Protein AF-A0A7S1ZW39-F1 (afdb_monomer)

Sequence (111 aa):
GITFIDKSLSGHCHHTDTCAEDLKVLTTENGINPDASTREEFAAAYMDDEEMADVDVVMCFHPSAMCELFLPLNKRLFVVATTRYEMGRHEEEEWKTWNQNLKRIYEGKRN

Mean predicted aligned error: 3.8 Å

Organism: Trieres chinensis (NCBI:txid1514140)

Structure (mmCIF, N/CA/C/O backbone):
data_AF-A0A7S1ZW39-F1
#
_entry.id   AF-A0A7S1ZW39-F1
#
loop_
_atom_site.group_PDB
_atom_site.id
_atom_site.type_symbol
_atom_site.label_atom_id
_atom_site.label_alt_id
_atom_site.label_comp_id
_atom_site.label_asym_id
_atom_site.label_entity_id
_atom_site.label_seq_id
_atom_site.pdbx_PDB_ins_code
_atom_site.Cartn_x
_atom_site.Cartn_y
_atom_site.Cartn_z
_atom_site.occupancy
_atom_site.B_iso_or_equiv
_atom_site.auth_seq_id
_atom_site.auth_comp_id
_atom_site.auth_asym_id
_atom_site.auth_atom_id
_atom_site.pdbx_PDB_model_num
ATOM 1 N N . GLY A 1 1 ? -13.828 -8.925 18.479 1.00 85.25 1 GLY A N 1
ATOM 2 C CA . GLY A 1 1 ? -12.609 -9.716 18.211 1.00 85.25 1 GLY A CA 1
ATOM 3 C C . GLY A 1 1 ? -11.786 -8.992 17.168 1.00 85.25 1 GLY A C 1
ATOM 4 O O . GLY A 1 1 ? -12.291 -8.022 16.622 1.00 85.25 1 GLY A O 1
ATOM 5 N N . ILE A 1 2 ? -10.549 -9.420 16.926 1.00 90.69 2 ILE A N 1
ATOM 6 C CA . ILE A 1 2 ? -9.728 -8.926 15.809 1.00 90.69 2 ILE A CA 1
ATOM 7 C C . ILE A 1 2 ? -9.776 -9.998 14.721 1.00 90.69 2 ILE A C 1
ATOM 9 O O . ILE A 1 2 ? -9.565 -11.170 15.032 1.00 90.69 2 ILE A O 1
ATOM 13 N N . THR A 1 3 ? -10.054 -9.596 13.484 1.00 94.38 3 THR A N 1
ATOM 14 C CA . THR A 1 3 ? -10.026 -10.467 12.304 1.00 94.38 3 THR A CA 1
ATOM 15 C C . THR A 1 3 ? -8.894 -10.002 11.401 1.00 94.38 3 THR A C 1
ATOM 17 O O . THR A 1 3 ? -8.729 -8.800 11.197 1.00 94.38 3 THR A O 1
ATOM 20 N N . PHE A 1 4 ? -8.109 -10.941 10.883 1.00 92.88 4 PHE A N 1
ATOM 21 C CA . PHE A 1 4 ? -7.046 -10.662 9.924 1.00 92.88 4 PHE A CA 1
ATOM 22 C C . PHE A 1 4 ? -7.479 -11.146 8.544 1.00 92.88 4 PHE A C 1
ATOM 24 O O . PHE A 1 4 ? -7.994 -12.255 8.421 1.00 92.88 4 PHE A O 1
ATOM 31 N N . ILE A 1 5 ? -7.254 -10.312 7.532 1.00 94.00 5 ILE A N 1
ATOM 32 C CA . ILE A 1 5 ? -7.371 -10.673 6.119 1.00 94.00 5 ILE A CA 1
ATOM 33 C C . ILE A 1 5 ? -5.943 -10.693 5.574 1.00 94.00 5 ILE A C 1
ATOM 35 O O . ILE A 1 5 ? -5.255 -9.674 5.617 1.00 94.00 5 ILE A O 1
ATOM 39 N N . ASP A 1 6 ? -5.489 -11.856 5.115 1.00 92.94 6 ASP A N 1
ATOM 40 C CA . ASP A 1 6 ? -4.190 -12.035 4.465 1.00 92.94 6 ASP A CA 1
ATOM 41 C C . ASP A 1 6 ? -4.400 -12.790 3.149 1.00 92.94 6 ASP A C 1
ATOM 43 O O . ASP A 1 6 ? -4.872 -13.926 3.147 1.00 92.94 6 ASP A O 1
ATOM 47 N N . LYS A 1 7 ? -4.075 -12.116 2.042 1.00 93.88 7 LYS A N 1
ATOM 48 C CA . LYS A 1 7 ? -4.135 -12.630 0.669 1.00 93.88 7 LYS A CA 1
ATOM 49 C C . LYS A 1 7 ? -2.725 -12.600 0.085 1.00 93.88 7 LYS A C 1
ATOM 51 O O . LYS A 1 7 ? -2.331 -11.683 -0.635 1.00 93.88 7 LYS A O 1
ATOM 56 N N . SER A 1 8 ? -1.937 -13.595 0.464 1.00 92.44 8 SER A N 1
ATOM 57 C CA . SER A 1 8 ? -0.513 -13.709 0.197 1.00 92.44 8 SER A CA 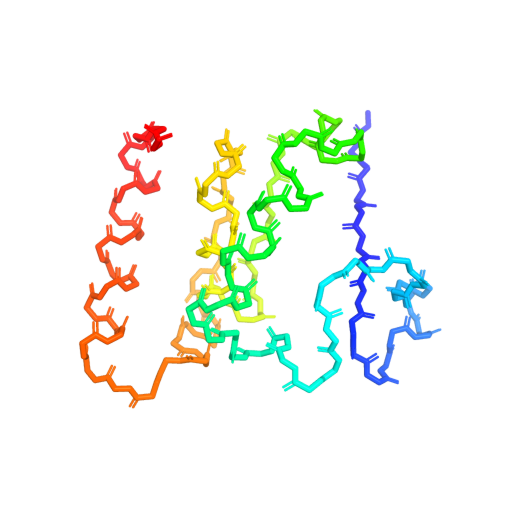1
ATOM 58 C C . SER A 1 8 ? -0.217 -14.222 -1.211 1.00 92.44 8 SER A C 1
ATOM 60 O O . SER A 1 8 ? -0.738 -15.246 -1.651 1.00 92.44 8 SER A O 1
ATOM 62 N N . LEU A 1 9 ? 0.719 -13.545 -1.878 1.00 92.31 9 LEU A N 1
ATOM 63 C CA . LEU A 1 9 ? 1.344 -13.968 -3.136 1.00 92.31 9 LEU A CA 1
ATOM 64 C C . LEU A 1 9 ? 2.642 -14.774 -2.906 1.00 92.31 9 LEU A C 1
ATOM 66 O O . LEU A 1 9 ? 3.390 -15.054 -3.839 1.00 92.31 9 LEU A O 1
ATOM 70 N N . SER A 1 10 ? 2.964 -15.122 -1.656 1.00 89.50 10 SER A N 1
ATOM 71 C CA . SER A 1 10 ? 4.148 -15.924 -1.332 1.00 89.50 10 SER A CA 1
ATOM 72 C C . SER A 1 10 ? 3.980 -17.370 -1.795 1.00 89.50 10 SER A C 1
ATOM 74 O O . SER A 1 10 ? 2.953 -17.985 -1.531 1.00 89.50 10 SER A O 1
ATOM 76 N N . GLY A 1 11 ? 5.038 -17.988 -2.331 1.00 89.50 11 GLY A N 1
ATOM 77 C CA . GLY A 1 11 ? 5.043 -19.430 -2.629 1.00 89.50 11 GLY A CA 1
ATOM 78 C C . GLY A 1 11 ? 4.815 -20.342 -1.408 1.00 89.50 11 GLY A C 1
ATOM 79 O O . GLY A 1 11 ? 4.559 -21.533 -1.563 1.00 89.50 11 GLY A O 1
ATOM 80 N N . HIS A 1 12 ? 4.876 -19.793 -0.190 1.00 92.19 12 HIS A N 1
ATOM 81 C CA . HIS A 1 12 ? 4.658 -20.509 1.072 1.00 92.19 12 HIS A CA 1
ATOM 82 C C . HIS A 1 12 ? 3.286 -20.237 1.715 1.00 92.19 12 HIS A C 1
ATOM 84 O O . HIS A 1 12 ? 3.049 -20.687 2.834 1.00 92.19 12 HIS A O 1
ATOM 90 N N . CYS A 1 13 ? 2.383 -19.518 1.042 1.00 91.94 13 CYS A N 1
ATOM 91 C CA . CYS A 1 13 ? 1.073 -19.130 1.587 1.00 91.94 13 CYS A CA 1
ATOM 92 C C . CYS A 1 13 ? 0.197 -20.320 2.035 1.00 91.94 13 CYS A C 1
ATOM 94 O O . CYS A 1 13 ? -0.638 -20.184 2.926 1.00 91.94 13 CYS A O 1
ATOM 96 N N . HIS A 1 14 ? 0.425 -21.507 1.465 1.00 93.62 14 HIS A N 1
ATOM 97 C CA . HIS A 1 14 ? -0.308 -22.738 1.769 1.00 93.62 14 HIS A CA 1
ATOM 98 C C . HIS A 1 14 ? -0.010 -23.303 3.167 1.00 93.62 14 HIS A C 1
ATOM 100 O O . HIS A 1 14 ? -0.725 -24.175 3.641 1.00 93.62 14 HIS A O 1
ATOM 106 N N .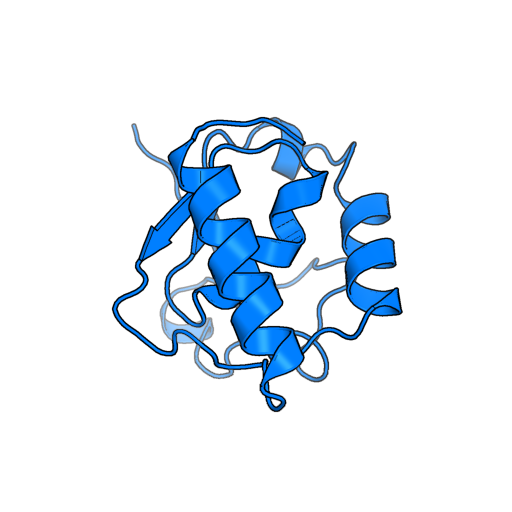 HIS A 1 15 ? 1.051 -22.844 3.837 1.00 94.06 15 HIS A N 1
ATOM 107 C CA . HIS A 1 15 ? 1.327 -23.238 5.222 1.00 94.06 15 HIS A CA 1
ATOM 108 C C . HIS A 1 15 ? 0.463 -22.489 6.240 1.00 94.06 15 HIS A C 1
ATOM 110 O O . HIS A 1 15 ? 0.363 -22.923 7.386 1.00 94.06 15 HIS A O 1
ATOM 116 N N . THR A 1 16 ? -0.114 -21.358 5.838 1.00 92.94 16 THR A N 1
ATOM 117 C CA . THR A 1 16 ? -0.927 -20.484 6.690 1.00 92.94 16 THR A CA 1
ATOM 118 C C . THR A 1 16 ? -2.366 -20.357 6.203 1.00 92.94 16 THR A C 1
ATOM 120 O O . THR A 1 16 ? -3.128 -19.630 6.826 1.00 92.94 16 THR A O 1
ATOM 123 N N . ASP A 1 17 ? -2.735 -21.055 5.123 1.00 93.81 17 ASP A N 1
ATOM 124 C CA . ASP A 1 17 ? -4.035 -20.944 4.448 1.00 93.81 17 ASP A CA 1
ATOM 125 C C . ASP A 1 17 ? -4.381 -19.497 4.049 1.00 93.81 17 ASP A C 1
ATOM 127 O O . ASP A 1 17 ? -5.527 -19.065 4.131 1.00 93.81 17 ASP A O 1
ATOM 131 N N . THR A 1 18 ? -3.371 -18.733 3.614 1.00 94.75 18 THR A N 1
ATOM 132 C CA . THR A 1 18 ? -3.523 -17.316 3.230 1.00 94.75 18 THR A CA 1
ATOM 133 C C . THR A 1 18 ? -3.231 -17.061 1.758 1.00 94.75 18 THR A C 1
ATOM 135 O O . THR A 1 18 ? -2.935 -15.936 1.374 1.00 94.75 18 THR A O 1
ATOM 138 N N . CYS A 1 19 ? -3.250 -18.087 0.904 1.00 95.06 19 CYS A N 1
ATOM 139 C CA . CYS A 1 19 ? -3.004 -17.888 -0.523 1.00 95.06 19 CYS A CA 1
ATOM 140 C C . CYS A 1 19 ? -4.059 -16.971 -1.144 1.00 95.06 19 CYS A C 1
ATOM 142 O O . CYS A 1 19 ? -5.254 -17.165 -0.951 1.00 95.06 19 CYS A O 1
ATOM 144 N N . ALA A 1 20 ? -3.604 -15.981 -1.907 1.00 95.25 20 ALA A N 1
ATOM 145 C CA . ALA A 1 20 ? -4.487 -15.156 -2.712 1.00 95.25 20 ALA A CA 1
ATOM 146 C C . ALA A 1 20 ? -5.165 -15.987 -3.815 1.00 95.25 20 ALA A C 1
ATOM 148 O O . ALA A 1 20 ? -4.479 -16.647 -4.595 1.00 95.25 20 ALA A O 1
ATOM 149 N N . GLU A 1 21 ? -6.492 -15.892 -3.922 1.00 93.56 21 GLU A N 1
ATOM 150 C CA . GLU A 1 21 ? -7.278 -16.544 -4.984 1.00 93.56 21 GLU A CA 1
ATOM 151 C C . GLU A 1 21 ? -7.988 -15.536 -5.908 1.00 93.56 21 GLU A C 1
ATOM 153 O O . GLU A 1 21 ? -8.354 -15.875 -7.031 1.00 93.56 21 GLU A O 1
ATOM 158 N N . ASP A 1 22 ? -8.164 -14.291 -5.458 1.00 94.38 22 ASP A N 1
ATOM 159 C CA . ASP A 1 22 ? -9.093 -13.315 -6.043 1.00 94.38 22 ASP A CA 1
ATOM 160 C C . ASP A 1 22 ? -8.530 -11.878 -6.104 1.00 94.38 22 ASP A C 1
ATOM 162 O O . ASP A 1 22 ? -9.278 -10.899 -6.156 1.00 94.38 22 ASP A O 1
ATOM 166 N N . LEU A 1 23 ? -7.201 -11.720 -6.105 1.00 95.44 23 LEU A N 1
ATOM 167 C CA . LEU A 1 23 ? -6.584 -10.401 -6.277 1.00 95.44 23 LEU A CA 1
ATOM 168 C C . LEU A 1 23 ? -6.874 -9.840 -7.677 1.00 95.44 23 LEU A C 1
ATOM 170 O O . LEU A 1 23 ? -6.708 -10.522 -8.685 1.00 95.44 23 LEU A O 1
ATOM 174 N N . LYS A 1 24 ? -7.281 -8.566 -7.737 1.00 96.38 24 LYS A N 1
ATOM 175 C CA . LYS A 1 24 ? -7.721 -7.914 -8.982 1.00 96.38 24 LYS A CA 1
ATOM 176 C C . LYS A 1 24 ? -6.568 -7.388 -9.840 1.00 96.38 24 LYS A C 1
ATOM 178 O O . LYS A 1 24 ? -6.700 -7.330 -11.056 1.00 96.38 24 LYS A O 1
ATOM 183 N N . VAL A 1 25 ? -5.476 -6.950 -9.204 1.00 97.00 25 VAL A N 1
ATOM 184 C CA . VAL A 1 25 ? -4.386 -6.191 -9.859 1.00 97.00 25 VAL A CA 1
ATOM 185 C C . VAL A 1 25 ? -3.005 -6.760 -9.532 1.00 97.00 25 VAL A C 1
ATOM 187 O O . VAL A 1 25 ? -2.150 -6.893 -10.410 1.00 97.00 25 VAL A O 1
ATOM 190 N N . LEU A 1 26 ? -2.764 -7.093 -8.262 1.00 95.69 26 LEU A N 1
ATOM 191 C CA . LEU A 1 26 ? -1.461 -7.590 -7.833 1.00 95.69 26 LEU A CA 1
ATOM 192 C C . LEU A 1 26 ? -1.286 -9.067 -8.187 1.00 95.69 26 LEU A C 1
ATOM 194 O O . LEU A 1 26 ? -2.174 -9.888 -7.975 1.00 95.69 26 LEU A O 1
ATOM 198 N N . THR A 1 27 ? -0.097 -9.386 -8.674 1.00 94.56 27 THR A N 1
ATOM 199 C CA . THR A 1 27 ? 0.356 -10.708 -9.105 1.00 94.56 27 T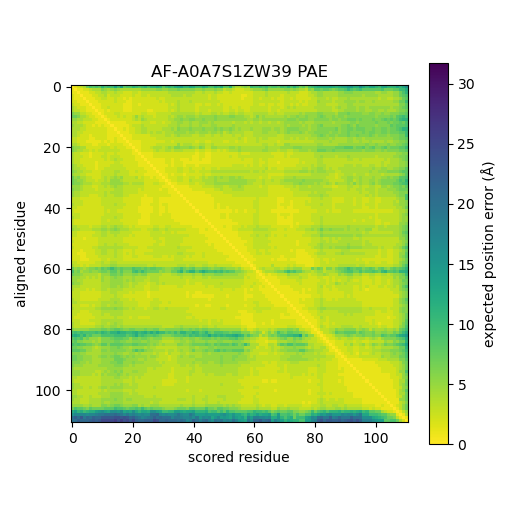HR A CA 1
ATOM 200 C C . THR A 1 27 ? 1.731 -11.000 -8.509 1.00 94.56 27 THR A C 1
ATOM 202 O O . THR A 1 27 ? 2.393 -10.113 -7.955 1.00 94.56 27 THR A O 1
ATOM 205 N N . THR A 1 28 ? 2.195 -12.243 -8.632 1.00 91.44 28 THR A N 1
ATOM 206 C CA . THR A 1 28 ? 3.537 -12.646 -8.189 1.00 91.44 28 THR A CA 1
ATOM 207 C C . THR A 1 28 ? 4.653 -11.860 -8.878 1.00 91.44 28 THR A C 1
ATOM 209 O O . THR A 1 28 ? 5.731 -11.700 -8.308 1.00 91.44 28 THR A O 1
ATOM 212 N N . GLU A 1 29 ? 4.393 -11.325 -10.070 1.00 91.25 29 GLU A N 1
ATOM 213 C CA . GLU A 1 29 ? 5.362 -10.608 -10.895 1.00 91.25 29 GLU A CA 1
ATOM 214 C C . GLU A 1 29 ? 5.459 -9.122 -10.530 1.00 91.25 29 GLU A C 1
ATOM 216 O O . GLU A 1 29 ? 6.547 -8.551 -10.592 1.00 91.25 29 GLU A O 1
ATOM 221 N N . ASN A 1 30 ? 4.345 -8.492 -10.136 1.00 92.56 30 ASN A N 1
ATOM 222 C CA . ASN A 1 30 ? 4.281 -7.043 -9.895 1.00 92.56 30 ASN A CA 1
ATOM 223 C C . ASN A 1 30 ? 4.139 -6.655 -8.408 1.00 92.56 30 ASN A C 1
ATOM 225 O O . ASN A 1 30 ? 4.317 -5.487 -8.066 1.00 92.56 30 ASN A O 1
ATOM 229 N N . GLY A 1 31 ? 3.861 -7.606 -7.508 1.00 87.94 31 GLY A N 1
ATOM 230 C CA . GLY A 1 31 ? 3.501 -7.307 -6.119 1.00 87.94 31 GLY A CA 1
ATOM 231 C C . GLY A 1 31 ? 4.619 -6.675 -5.282 1.00 87.94 31 GLY A C 1
ATOM 232 O O . GLY A 1 31 ? 4.342 -5.843 -4.424 1.00 87.94 31 GLY A O 1
ATOM 233 N N . ILE A 1 32 ? 5.886 -7.028 -5.534 1.00 87.88 32 ILE A N 1
ATOM 234 C CA . ILE A 1 32 ? 7.032 -6.514 -4.755 1.00 87.88 32 ILE A CA 1
ATOM 235 C C . ILE A 1 32 ? 7.426 -5.097 -5.184 1.00 87.88 32 ILE A C 1
ATOM 237 O O . ILE A 1 32 ? 7.828 -4.288 -4.347 1.00 87.88 32 ILE A O 1
ATOM 241 N N . ASN A 1 33 ? 7.341 -4.798 -6.480 1.00 87.38 33 ASN A N 1
ATOM 242 C CA . ASN A 1 33 ? 7.689 -3.492 -7.026 1.00 87.38 33 ASN A CA 1
ATOM 243 C C . ASN A 1 33 ? 6.650 -3.049 -8.067 1.00 87.38 33 ASN A C 1
ATOM 245 O O . ASN A 1 33 ? 6.918 -3.120 -9.268 1.00 87.38 33 ASN A O 1
ATOM 249 N N . PRO A 1 34 ? 5.462 -2.609 -7.622 1.00 90.31 34 PRO A N 1
ATOM 250 C CA . PRO A 1 34 ? 4.447 -2.118 -8.536 1.00 90.31 34 PRO A CA 1
ATOM 251 C C . PRO A 1 34 ? 4.919 -0.802 -9.163 1.00 90.31 34 PRO A C 1
ATOM 253 O O . PRO A 1 34 ? 5.305 0.147 -8.463 1.00 90.31 34 PRO A O 1
ATOM 256 N N . ASP A 1 35 ? 4.864 -0.723 -10.489 1.00 91.19 35 ASP A N 1
ATOM 257 C CA . ASP A 1 35 ? 5.112 0.516 -11.223 1.00 91.19 35 ASP A CA 1
ATOM 258 C C . ASP A 1 35 ? 3.977 1.536 -11.014 1.00 91.19 35 ASP A C 1
ATOM 260 O O . ASP A 1 35 ? 3.024 1.299 -10.267 1.00 91.19 35 ASP A O 1
ATOM 264 N N . ALA A 1 36 ? 4.106 2.722 -11.609 1.00 90.88 36 ALA A N 1
ATOM 265 C CA . ALA A 1 36 ? 3.114 3.782 -11.445 1.00 90.88 36 ALA A CA 1
ATOM 266 C C . ALA A 1 36 ? 1.720 3.357 -11.944 1.00 90.88 36 ALA A C 1
ATOM 268 O O . ALA A 1 36 ? 0.744 3.543 -11.221 1.00 90.88 36 ALA A O 1
ATOM 269 N N . SER A 1 37 ? 1.640 2.712 -13.113 1.00 95.56 37 SER A N 1
ATOM 270 C CA . SER A 1 37 ? 0.385 2.192 -13.673 1.00 95.56 37 SER A CA 1
ATOM 271 C C . SER A 1 37 ? -0.277 1.169 -12.757 1.00 95.56 37 SER A C 1
ATOM 273 O O . SER A 1 37 ? -1.459 1.289 -12.461 1.00 95.56 37 SER A O 1
ATOM 275 N N . THR A 1 38 ? 0.489 0.218 -12.221 1.00 95.94 38 THR A N 1
ATOM 276 C CA . THR A 1 38 ? -0.023 -0.816 -11.312 1.00 95.94 38 THR A CA 1
ATOM 277 C C . THR A 1 38 ? -0.586 -0.193 -10.034 1.00 95.94 38 THR A C 1
ATOM 279 O O . THR A 1 38 ? -1.610 -0.638 -9.520 1.00 95.94 38 THR A O 1
ATOM 282 N N . ARG A 1 39 ? 0.056 0.859 -9.505 1.00 94.44 39 ARG A N 1
ATOM 283 C CA . ARG A 1 39 ? -0.446 1.586 -8.324 1.00 94.44 39 ARG A CA 1
ATOM 284 C C . ARG A 1 39 ? -1.752 2.324 -8.620 1.00 94.44 39 ARG A C 1
ATOM 286 O O . ARG A 1 39 ? -2.640 2.329 -7.770 1.00 94.44 39 ARG A O 1
ATOM 293 N N . GLU A 1 40 ? -1.869 2.942 -9.793 1.00 95.81 40 GLU A N 1
ATOM 294 C CA . GLU A 1 40 ? -3.093 3.625 -10.230 1.00 95.81 40 GLU A CA 1
ATOM 295 C C . GLU A 1 40 ? -4.243 2.635 -10.449 1.00 95.81 40 GLU A C 1
ATOM 297 O O . GLU A 1 40 ? -5.342 2.850 -9.938 1.00 95.81 40 GLU A O 1
ATOM 302 N N . GLU A 1 41 ? -3.980 1.516 -11.128 1.00 97.81 41 GLU A N 1
ATOM 303 C CA . GLU A 1 41 ? -4.943 0.426 -11.318 1.00 97.81 41 GLU A CA 1
ATOM 304 C C . GLU A 1 41 ? -5.389 -0.166 -9.981 1.00 97.81 41 GLU A C 1
ATOM 306 O O . GLU A 1 41 ? -6.582 -0.383 -9.769 1.00 97.81 41 GLU A O 1
ATOM 311 N N . PHE A 1 42 ? -4.454 -0.372 -9.048 1.00 97.25 42 PHE A N 1
ATOM 312 C CA . PHE A 1 42 ? -4.769 -0.829 -7.698 1.00 97.25 42 PHE A CA 1
ATOM 313 C C . PHE A 1 42 ? -5.704 0.154 -6.992 1.00 97.25 42 PHE A C 1
ATOM 315 O O . PHE A 1 42 ? -6.751 -0.245 -6.489 1.00 97.25 42 PHE A O 1
ATOM 322 N N . ALA A 1 43 ? -5.365 1.445 -6.985 1.00 96.44 43 ALA A N 1
ATOM 323 C CA . ALA A 1 43 ? -6.211 2.455 -6.365 1.00 96.44 43 ALA A CA 1
ATOM 324 C C . ALA A 1 43 ? -7.622 2.448 -6.973 1.00 96.44 43 ALA A C 1
ATOM 326 O O . ALA A 1 43 ? -8.600 2.393 -6.234 1.00 96.44 43 ALA A O 1
ATOM 327 N N . ALA A 1 44 ? -7.736 2.419 -8.302 1.00 97.81 44 ALA A N 1
ATOM 328 C CA . ALA A 1 44 ? -9.024 2.389 -8.991 1.00 97.81 44 ALA A CA 1
ATOM 329 C C . ALA A 1 44 ? -9.843 1.121 -8.684 1.00 97.81 44 ALA A C 1
ATOM 331 O O . ALA A 1 44 ? -11.055 1.199 -8.503 1.00 97.81 44 ALA A O 1
ATOM 332 N N . ALA A 1 45 ? -9.195 -0.044 -8.596 1.00 97.88 45 ALA A N 1
ATOM 333 C CA . ALA A 1 45 ? -9.867 -1.320 -8.355 1.00 97.88 45 ALA A CA 1
ATOM 334 C C . ALA A 1 45 ? -10.365 -1.502 -6.909 1.00 97.88 45 ALA A C 1
ATOM 336 O O . ALA A 1 45 ? -11.261 -2.325 -6.676 1.00 97.88 45 ALA A O 1
ATOM 337 N N . TYR A 1 46 ? -9.769 -0.775 -5.957 1.00 97.19 46 TYR A N 1
ATOM 338 C CA . TYR A 1 46 ? -9.981 -0.968 -4.520 1.00 97.19 46 TYR A CA 1
ATOM 339 C C . TYR A 1 46 ? -10.557 0.247 -3.772 1.00 97.19 46 TYR A C 1
ATOM 341 O O . TYR A 1 46 ? -10.884 0.117 -2.594 1.00 97.19 46 TYR A O 1
ATOM 349 N N . MET A 1 47 ? -10.717 1.411 -4.414 1.00 95.62 47 MET A N 1
ATOM 350 C CA . MET A 1 47 ? -11.274 2.618 -3.772 1.00 95.62 47 MET A CA 1
ATOM 351 C C . MET A 1 47 ? -12.718 2.433 -3.291 1.00 95.62 47 MET A C 1
ATOM 353 O O . MET A 1 47 ? -13.041 2.864 -2.186 1.00 95.62 47 MET A O 1
ATOM 357 N N . ASP A 1 48 ? -13.534 1.736 -4.081 1.00 95.12 48 ASP A N 1
ATOM 358 C CA . ASP A 1 48 ? -14.943 1.436 -3.789 1.00 95.12 48 ASP A CA 1
ATOM 359 C C . ASP A 1 48 ? -15.186 -0.076 -3.593 1.00 95.12 48 ASP A C 1
ATOM 361 O O . ASP A 1 48 ? -16.285 -0.581 -3.817 1.00 95.12 48 ASP A O 1
ATOM 365 N N . ASP A 1 49 ? -14.144 -0.830 -3.235 1.00 97.12 49 ASP A N 1
ATOM 366 C CA . ASP A 1 49 ? -14.235 -2.279 -3.041 1.00 97.12 49 ASP A CA 1
ATOM 367 C C . ASP A 1 49 ? -14.898 -2.646 -1.704 1.00 97.12 49 ASP A C 1
ATOM 369 O O . ASP A 1 49 ? -14.595 -2.051 -0.671 1.00 97.12 49 ASP A O 1
ATOM 373 N N . GLU A 1 50 ? -15.789 -3.642 -1.724 1.00 96.31 50 GLU A N 1
ATOM 374 C CA . GLU A 1 50 ? -16.580 -4.049 -0.554 1.00 96.31 50 GLU A CA 1
ATOM 375 C C . GLU A 1 50 ? -15.709 -4.629 0.573 1.00 96.31 50 GLU A C 1
ATOM 377 O O . GLU A 1 50 ? -15.891 -4.259 1.731 1.00 96.31 50 GLU A O 1
ATOM 382 N N . GLU A 1 51 ? -14.717 -5.470 0.256 1.00 95.25 51 GLU A N 1
ATOM 383 C CA . GLU A 1 51 ? -13.802 -6.021 1.266 1.00 95.25 51 GLU A CA 1
ATOM 384 C C . GLU A 1 51 ? -12.963 -4.902 1.884 1.00 95.25 51 GLU A C 1
ATOM 386 O O . GLU A 1 51 ? -12.848 -4.797 3.106 1.00 95.25 51 GLU A O 1
ATOM 391 N N . MET A 1 52 ? -12.429 -4.004 1.051 1.00 95.50 52 MET A N 1
ATOM 392 C CA . MET A 1 52 ? -11.703 -2.843 1.549 1.00 95.50 52 MET A CA 1
ATOM 393 C C . MET A 1 52 ? -12.597 -1.911 2.355 1.00 95.50 52 MET A C 1
ATOM 395 O O . MET A 1 52 ? -12.100 -1.337 3.320 1.00 95.50 52 MET A O 1
ATOM 399 N N . ALA A 1 53 ? -13.884 -1.750 2.038 1.00 95.31 53 ALA A N 1
ATOM 400 C CA . ALA A 1 53 ? -14.807 -0.929 2.822 1.00 95.31 53 ALA A CA 1
ATOM 401 C C . ALA A 1 53 ? -14.877 -1.393 4.288 1.00 95.31 53 ALA A C 1
ATOM 403 O O . ALA A 1 53 ? -14.809 -0.546 5.185 1.00 95.31 53 ALA A O 1
ATOM 404 N N . ASP A 1 54 ? -14.868 -2.708 4.516 1.00 95.44 54 ASP A N 1
ATOM 405 C CA . ASP A 1 54 ? -14.894 -3.335 5.843 1.00 95.44 54 ASP A CA 1
ATOM 406 C C . ASP A 1 54 ? -13.534 -3.313 6.574 1.00 95.44 54 ASP A C 1
ATOM 408 O O . ASP A 1 54 ? -13.463 -3.545 7.785 1.00 95.44 54 ASP A O 1
ATOM 412 N N . VAL A 1 55 ? -12.434 -2.989 5.883 1.00 95.81 55 VAL A N 1
ATOM 413 C CA . VAL A 1 55 ? -11.102 -2.887 6.498 1.00 95.81 55 VAL A CA 1
ATOM 414 C C . VAL A 1 55 ? -10.937 -1.579 7.280 1.00 95.81 55 VAL A C 1
ATOM 416 O O . VAL A 1 55 ? -10.935 -0.470 6.729 1.00 95.81 55 VAL A O 1
ATOM 419 N N . ASP A 1 56 ? -10.691 -1.727 8.583 1.00 94.44 56 ASP A N 1
ATOM 420 C CA . ASP A 1 56 ? -10.419 -0.641 9.530 1.00 94.44 56 ASP A CA 1
ATOM 421 C C . ASP A 1 56 ? -8.986 -0.091 9.473 1.00 94.44 56 ASP A C 1
ATOM 423 O O . ASP A 1 56 ? -8.766 1.116 9.663 1.00 94.44 56 ASP A O 1
ATOM 427 N N . VAL A 1 57 ? -8.010 -0.992 9.313 1.00 94.25 57 VAL A N 1
ATOM 428 C CA . VAL A 1 57 ? -6.566 -0.731 9.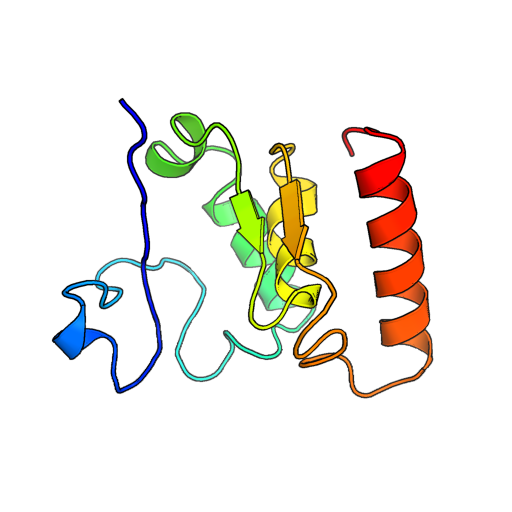380 1.00 94.25 57 VAL A CA 1
ATOM 429 C C . VAL A 1 57 ? -5.843 -1.656 8.405 1.00 94.25 57 VAL A C 1
ATOM 431 O O . VAL A 1 57 ? -6.079 -2.860 8.409 1.00 94.25 57 VAL A O 1
ATOM 434 N N . VAL A 1 58 ? -4.910 -1.105 7.633 1.00 94.88 58 VAL A N 1
ATOM 435 C CA . VAL A 1 58 ? -3.968 -1.875 6.813 1.00 94.88 58 VAL A CA 1
ATOM 436 C C . VAL A 1 58 ? -2.630 -1.947 7.537 1.00 94.88 58 VAL A C 1
ATOM 438 O O . VAL A 1 58 ? -2.062 -0.922 7.920 1.00 94.88 58 VAL A O 1
ATOM 441 N N . MET A 1 59 ? -2.121 -3.162 7.728 1.00 92.81 59 MET A N 1
ATOM 442 C CA . MET A 1 59 ? -0.834 -3.408 8.371 1.00 92.81 59 MET A CA 1
ATOM 443 C C . MET A 1 59 ? 0.241 -3.703 7.323 1.00 92.81 59 MET A C 1
ATOM 445 O O . MET A 1 59 ? 0.110 -4.649 6.553 1.00 92.81 59 MET A O 1
ATOM 449 N N . CYS A 1 60 ? 1.334 -2.941 7.328 1.00 90.81 60 CYS A N 1
ATOM 450 C CA . CYS A 1 60 ? 2.438 -3.102 6.381 1.00 90.81 60 CYS A CA 1
ATOM 451 C C . CYS A 1 60 ? 3.713 -3.504 7.111 1.00 90.81 60 CYS A C 1
ATOM 453 O O . CYS A 1 60 ? 4.236 -2.723 7.909 1.00 90.81 60 CYS A O 1
ATOM 455 N N . PHE A 1 61 ? 4.225 -4.705 6.827 1.00 83.56 61 PHE A N 1
ATOM 456 C CA . PHE A 1 61 ? 5.412 -5.238 7.505 1.00 83.56 61 PHE A CA 1
ATOM 457 C C . PHE A 1 61 ? 6.533 -5.681 6.551 1.00 83.56 61 PHE A C 1
ATOM 459 O O . PHE A 1 61 ? 7.686 -5.313 6.775 1.00 83.56 61 PHE A O 1
ATOM 466 N N . HIS A 1 62 ? 6.234 -6.423 5.476 1.00 85.31 62 HIS A N 1
ATOM 467 C CA . HIS A 1 62 ? 7.234 -6.956 4.540 1.00 85.31 62 HIS A CA 1
ATOM 468 C C . HIS A 1 62 ? 6.738 -6.938 3.083 1.00 85.31 62 HIS A C 1
ATOM 470 O O . HIS A 1 62 ? 6.012 -7.850 2.693 1.00 85.31 62 HIS A O 1
ATOM 476 N N . PRO A 1 63 ? 7.198 -5.989 2.250 1.00 88.81 63 PRO A N 1
ATOM 477 C CA . PRO A 1 63 ? 7.961 -4.785 2.587 1.00 88.81 63 PRO A CA 1
ATOM 478 C C . PRO A 1 63 ? 7.069 -3.651 3.111 1.00 88.81 63 PRO A C 1
ATOM 480 O O . PRO A 1 63 ? 5.910 -3.517 2.727 1.00 88.81 63 PRO A O 1
ATOM 483 N N . SER A 1 64 ? 7.606 -2.798 3.987 1.00 89.56 64 SER A N 1
ATOM 484 C CA . SER A 1 64 ? 6.813 -1.687 4.541 1.00 89.56 64 SER A CA 1
ATOM 485 C C . SER A 1 64 ? 6.469 -0.617 3.497 1.00 89.56 64 SER A C 1
ATOM 487 O O . SER A 1 64 ? 5.383 -0.050 3.577 1.00 89.56 64 SER A O 1
ATOM 489 N N . ALA A 1 65 ? 7.305 -0.415 2.470 1.00 89.12 65 ALA A N 1
ATOM 490 C CA . ALA A 1 65 ? 7.021 0.493 1.351 1.00 89.12 65 ALA A CA 1
ATOM 491 C C . ALA A 1 65 ? 5.762 0.122 0.537 1.00 89.12 65 ALA A C 1
ATOM 493 O O . ALA A 1 65 ? 5.179 0.988 -0.114 1.00 89.12 65 ALA A O 1
ATOM 494 N N . MET A 1 66 ? 5.262 -1.121 0.612 1.00 89.00 66 MET A N 1
ATOM 495 C CA . MET A 1 66 ? 3.986 -1.486 -0.029 1.00 89.00 66 MET A CA 1
ATOM 496 C C . MET A 1 66 ? 2.777 -0.745 0.553 1.00 89.00 66 MET A C 1
ATOM 498 O O . MET A 1 66 ? 1.739 -0.678 -0.100 1.00 89.00 66 MET A O 1
ATOM 502 N N . CYS A 1 67 ? 2.908 -0.118 1.727 1.00 91.06 67 CYS A N 1
ATOM 503 C CA . CYS A 1 67 ? 1.866 0.753 2.272 1.00 91.06 67 CYS A CA 1
ATOM 504 C C . CYS A 1 67 ? 1.475 1.900 1.333 1.00 91.06 67 CYS A C 1
ATOM 506 O O . CYS A 1 67 ? 0.368 2.424 1.437 1.00 91.06 67 CYS A O 1
ATOM 508 N N . GLU A 1 68 ? 2.352 2.279 0.399 1.00 91.38 68 GLU A N 1
ATOM 509 C CA . GLU A 1 68 ? 2.062 3.317 -0.590 1.00 91.38 68 GLU A CA 1
ATOM 510 C C . GLU A 1 68 ? 0.868 2.974 -1.491 1.00 91.38 68 GLU A C 1
ATOM 512 O O . GLU A 1 68 ? 0.158 3.889 -1.901 1.00 91.38 68 GLU A O 1
ATOM 517 N N . LEU A 1 69 ? 0.586 1.685 -1.728 1.00 93.50 69 LEU A N 1
ATOM 518 C CA . LEU A 1 69 ? -0.594 1.231 -2.481 1.00 93.50 69 LEU A CA 1
ATOM 519 C C . LEU A 1 69 ? -1.914 1.621 -1.807 1.00 93.50 69 LEU A C 1
ATOM 521 O O . LEU A 1 69 ? -2.911 1.862 -2.479 1.00 93.50 69 LEU A O 1
ATOM 525 N N . PHE A 1 70 ? -1.919 1.697 -0.477 1.00 94.25 70 PHE A N 1
ATOM 526 C CA . PHE A 1 70 ? -3.123 1.925 0.322 1.00 94.25 70 PHE A CA 1
ATOM 527 C C . PHE A 1 70 ? -3.319 3.394 0.708 1.00 94.25 70 PHE A C 1
ATOM 529 O O . PHE A 1 70 ? -4.381 3.756 1.215 1.00 94.25 70 PHE A O 1
ATOM 536 N N . LEU A 1 71 ? -2.327 4.256 0.450 1.00 92.31 71 LEU A N 1
ATOM 537 C CA . LEU A 1 71 ? -2.436 5.698 0.688 1.00 92.31 71 LEU A CA 1
ATOM 538 C C . LEU A 1 71 ? -3.643 6.340 -0.019 1.00 92.31 71 LEU A C 1
ATOM 540 O O . LEU A 1 71 ? -4.309 7.146 0.633 1.00 92.31 71 LEU A O 1
ATOM 544 N N . PRO A 1 72 ? -3.964 6.008 -1.289 1.00 93.06 72 PRO A N 1
ATOM 545 C CA . PRO A 1 72 ? -5.122 6.580 -1.978 1.00 93.06 72 PRO A CA 1
ATOM 546 C C . PRO A 1 72 ? -6.467 6.081 -1.438 1.00 93.06 72 PRO A C 1
ATOM 548 O O . PRO A 1 72 ? -7.482 6.735 -1.644 1.00 93.06 72 PRO A O 1
ATOM 551 N N . LEU A 1 73 ? -6.492 4.943 -0.733 1.00 93.38 73 LEU A N 1
ATOM 552 C CA . LEU A 1 73 ? -7.726 4.342 -0.208 1.00 93.38 73 LEU A CA 1
ATOM 553 C C . LEU A 1 73 ? -8.196 4.989 1.106 1.00 93.38 73 LEU A C 1
ATOM 555 O O . LEU A 1 73 ? -9.182 4.556 1.700 1.00 93.38 73 LEU A O 1
ATOM 559 N N . ASN A 1 74 ? -7.466 5.996 1.601 1.00 90.88 74 ASN A N 1
ATOM 560 C CA . ASN A 1 74 ? -7.785 6.729 2.826 1.00 90.88 74 ASN A CA 1
ATOM 561 C C . ASN A 1 74 ? -7.976 5.822 4.066 1.00 90.88 74 ASN A C 1
ATOM 563 O O . ASN A 1 74 ? -8.774 6.097 4.972 1.00 90.88 74 ASN A O 1
ATOM 567 N N . LYS A 1 75 ? -7.229 4.711 4.113 1.00 91.81 75 LYS A N 1
ATOM 568 C CA . LYS A 1 75 ? -7.233 3.763 5.231 1.00 91.81 75 LYS A CA 1
ATOM 569 C C . LYS A 1 75 ? -6.250 4.174 6.317 1.00 91.81 75 LYS A C 1
ATOM 571 O O . LYS A 1 75 ? -5.254 4.852 6.074 1.00 91.81 75 LYS A O 1
ATOM 576 N N . ARG A 1 76 ? -6.521 3.740 7.551 1.00 92.44 76 ARG A N 1
ATOM 577 C CA . ARG A 1 76 ? -5.536 3.845 8.634 1.00 92.44 76 ARG A CA 1
ATOM 578 C C . ARG A 1 76 ? -4.405 2.872 8.336 1.00 92.44 76 ARG A C 1
ATOM 580 O O . ARG A 1 76 ? -4.664 1.687 8.149 1.00 92.44 76 ARG A O 1
ATOM 587 N N . LEU A 1 77 ? -3.173 3.363 8.308 1.00 93.56 77 LEU A N 1
ATOM 588 C CA . LEU A 1 77 ? -1.999 2.543 8.026 1.00 93.56 77 LEU A CA 1
ATOM 589 C C . LEU A 1 77 ? -1.207 2.308 9.312 1.00 93.56 77 LEU A C 1
ATOM 591 O O . LEU A 1 77 ? -0.871 3.253 10.025 1.00 93.56 77 LEU A O 1
ATOM 595 N N . PHE A 1 78 ? -0.894 1.048 9.595 1.00 92.00 78 PHE A N 1
ATOM 596 C CA . PHE A 1 78 ? 0.037 0.647 10.643 1.00 92.00 78 PHE A CA 1
ATOM 597 C C . PHE A 1 78 ? 1.317 0.135 9.986 1.00 92.00 78 PHE A C 1
ATOM 599 O O . PHE A 1 78 ? 1.332 -0.942 9.388 1.00 92.00 78 PHE A O 1
ATOM 606 N N . VAL A 1 79 ? 2.393 0.915 10.078 1.00 92.31 79 VAL A N 1
ATOM 607 C CA . VAL A 1 79 ? 3.647 0.621 9.376 1.00 92.31 79 VAL A CA 1
ATOM 608 C C . VAL A 1 79 ? 4.691 0.070 10.340 1.00 92.31 79 VAL A C 1
ATOM 610 O O . VAL A 1 79 ? 5.131 0.761 11.258 1.00 92.31 79 VAL A O 1
ATOM 613 N N . VAL A 1 80 ? 5.144 -1.157 10.092 1.00 91.44 80 VAL A N 1
ATOM 614 C CA . VAL A 1 80 ? 6.285 -1.773 10.777 1.00 91.44 80 VAL A CA 1
ATOM 615 C C . VAL A 1 80 ? 7.533 -1.548 9.927 1.00 91.44 80 VAL A C 1
ATOM 617 O O . VAL A 1 80 ? 7.891 -2.349 9.070 1.00 91.44 80 VAL A O 1
ATOM 620 N N . ALA A 1 81 ? 8.194 -0.412 10.149 1.00 85.44 81 ALA A N 1
ATOM 621 C CA . ALA A 1 81 ? 9.312 0.055 9.324 1.00 85.44 81 ALA A CA 1
ATOM 622 C C . ALA A 1 81 ? 10.639 -0.705 9.534 1.00 85.44 81 ALA A C 1
ATOM 624 O O . ALA A 1 81 ? 11.611 -0.446 8.832 1.00 85.44 81 ALA A O 1
ATOM 625 N N . THR A 1 82 ? 10.722 -1.620 10.503 1.00 81.94 82 THR A N 1
ATOM 626 C CA . THR A 1 82 ? 11.993 -2.236 10.933 1.00 81.94 82 THR A CA 1
ATOM 627 C C . THR A 1 82 ? 12.593 -3.212 9.922 1.00 81.94 82 THR A C 1
ATOM 629 O O . THR A 1 82 ? 13.730 -3.649 10.090 1.00 81.94 82 THR A O 1
ATOM 632 N N . THR A 1 83 ? 11.853 -3.580 8.881 1.00 75.31 83 THR A N 1
ATOM 633 C CA . THR A 1 83 ? 12.197 -4.710 8.020 1.00 75.31 83 THR A CA 1
ATOM 634 C C . THR A 1 83 ? 11.860 -4.441 6.564 1.00 75.31 83 THR A C 1
ATOM 636 O O . THR A 1 83 ? 10.721 -4.092 6.253 1.00 75.31 83 THR A O 1
ATOM 639 N N . ARG A 1 84 ? 12.845 -4.661 5.675 1.00 83.19 84 ARG A N 1
ATOM 640 C CA . ARG A 1 84 ? 12.716 -4.468 4.215 1.00 83.19 84 ARG A CA 1
ATOM 641 C C . ARG A 1 84 ? 12.071 -3.113 3.904 1.00 83.19 84 ARG A C 1
ATOM 643 O O . ARG A 1 84 ? 11.065 -3.039 3.202 1.00 83.19 84 ARG A O 1
ATOM 650 N N . TYR A 1 85 ? 12.611 -2.072 4.532 1.00 85.81 85 TYR A N 1
ATOM 651 C CA . TYR A 1 85 ? 12.039 -0.732 4.569 1.00 85.81 85 TYR A CA 1
ATOM 652 C C . TYR A 1 85 ? 11.820 -0.155 3.169 1.00 85.81 85 TYR A C 1
ATOM 654 O O . TYR A 1 85 ? 10.764 0.383 2.864 1.00 85.81 85 TYR A O 1
ATOM 662 N N . GLU A 1 86 ? 12.830 -0.329 2.333 1.00 83.00 86 GLU A N 1
ATOM 663 C CA . GLU A 1 86 ? 13.001 0.218 0.996 1.00 83.00 86 GLU A CA 1
ATOM 664 C C . GLU A 1 86 ? 12.678 -0.779 -0.118 1.00 83.00 86 GLU A C 1
ATOM 666 O O . GLU A 1 86 ? 12.800 -0.448 -1.289 1.00 83.00 86 GLU A O 1
ATOM 671 N N . MET A 1 87 ? 12.345 -2.029 0.201 1.00 87.81 87 MET A N 1
ATOM 672 C CA . MET A 1 87 ? 12.225 -3.062 -0.826 1.00 87.81 87 MET A CA 1
ATOM 673 C C . MET A 1 87 ? 11.125 -2.708 -1.838 1.00 87.81 87 MET A C 1
ATOM 675 O O . MET A 1 87 ? 10.003 -2.388 -1.456 1.00 87.81 87 MET A O 1
ATOM 679 N N . GLY A 1 88 ? 11.488 -2.764 -3.124 1.00 83.75 88 GLY A N 1
ATOM 680 C CA . GLY A 1 88 ? 10.695 -2.225 -4.234 1.00 83.75 88 GLY A CA 1
ATOM 681 C C . GLY A 1 88 ? 11.020 -0.765 -4.583 1.00 83.75 88 GLY A C 1
ATOM 682 O O . GLY A 1 88 ? 10.392 -0.193 -5.462 1.00 83.75 88 GLY A O 1
ATOM 683 N N . ARG A 1 89 ? 11.982 -0.132 -3.910 1.00 89.69 89 ARG A N 1
ATOM 684 C CA . ARG A 1 89 ? 12.486 1.216 -4.201 1.00 89.69 89 ARG A CA 1
ATOM 685 C C . ARG A 1 89 ? 13.982 1.085 -4.470 1.00 89.69 89 ARG A C 1
ATOM 687 O O . ARG A 1 89 ? 14.763 0.794 -3.564 1.00 89.69 89 ARG A O 1
ATOM 694 N N . HIS A 1 90 ? 14.379 1.220 -5.725 1.00 89.69 90 HIS A N 1
ATOM 695 C CA . HIS A 1 90 ? 15.751 0.968 -6.167 1.00 89.69 90 HIS A CA 1
ATOM 696 C C . HIS A 1 90 ? 16.562 2.259 -6.306 1.00 89.69 90 HIS A C 1
ATOM 698 O O . HIS A 1 90 ? 17.785 2.210 -6.198 1.00 89.69 90 HIS A O 1
ATOM 704 N N . GLU A 1 91 ? 15.889 3.400 -6.464 1.00 92.12 91 GLU A N 1
ATOM 705 C CA . GLU A 1 91 ? 16.523 4.703 -6.673 1.00 92.12 91 GLU A CA 1
ATOM 706 C C . GLU A 1 91 ? 16.369 5.643 -5.466 1.00 92.12 91 GLU A C 1
ATOM 708 O O . GLU A 1 91 ? 15.380 5.603 -4.731 1.00 92.12 91 GLU A O 1
ATOM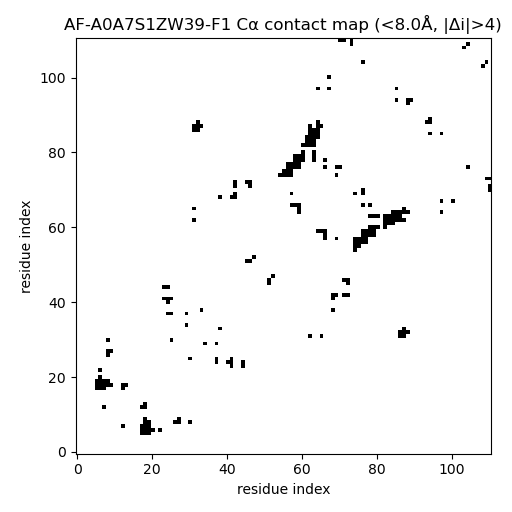 713 N N . GLU A 1 92 ? 17.323 6.562 -5.283 1.00 92.88 92 GLU A N 1
ATOM 714 C CA . GLU A 1 92 ? 17.334 7.516 -4.157 1.00 92.88 92 GLU A CA 1
ATOM 715 C C . GLU A 1 92 ? 16.043 8.355 -4.070 1.00 92.88 92 GLU A C 1
ATOM 717 O O . GLU A 1 92 ? 15.514 8.606 -2.984 1.00 92.88 92 GLU A O 1
ATOM 722 N N . GLU A 1 93 ? 15.501 8.776 -5.213 1.00 93.12 93 GLU A N 1
ATOM 723 C CA . GLU A 1 93 ? 14.267 9.569 -5.268 1.00 93.12 93 GLU A CA 1
ATOM 724 C C . GLU A 1 93 ? 13.034 8.781 -4.805 1.00 93.12 93 GLU A C 1
ATOM 726 O O . GLU A 1 93 ? 12.140 9.324 -4.146 1.00 93.12 93 GLU A O 1
ATOM 731 N N . GLU A 1 94 ? 13.005 7.476 -5.064 1.00 90.50 94 GLU A N 1
ATOM 732 C CA . GLU A 1 94 ? 11.948 6.595 -4.576 1.00 90.50 94 GLU A CA 1
ATOM 733 C C . GLU A 1 94 ? 12.005 6.465 -3.047 1.00 90.50 94 GLU A C 1
ATOM 735 O O . GLU A 1 94 ? 10.973 6.488 -2.373 1.00 90.50 94 GLU A O 1
ATOM 740 N N . TRP A 1 95 ? 13.211 6.433 -2.474 1.00 90.94 95 TRP A N 1
ATOM 741 C CA . TRP A 1 95 ? 13.407 6.406 -1.022 1.00 90.94 95 TRP A CA 1
ATOM 742 C C . TRP A 1 95 ? 12.977 7.717 -0.374 1.00 90.94 95 TRP A C 1
ATOM 744 O O . TRP A 1 95 ? 12.318 7.722 0.668 1.00 90.94 95 TRP A O 1
ATOM 754 N N . LYS A 1 96 ? 13.323 8.854 -0.988 1.00 94.12 96 LYS A N 1
ATOM 755 C CA . LYS A 1 96 ? 12.878 10.175 -0.520 1.00 94.12 96 LYS A CA 1
ATOM 756 C C . LYS A 1 96 ? 11.358 10.283 -0.536 1.00 94.12 96 LYS A C 1
ATOM 758 O O . LYS A 1 96 ? 10.788 10.814 0.417 1.00 94.12 96 LYS A O 1
ATOM 763 N N . THR A 1 97 ? 10.715 9.752 -1.572 1.00 93.00 97 THR A N 1
ATOM 764 C CA . THR A 1 97 ? 9.252 9.711 -1.689 1.00 93.00 97 THR A CA 1
ATOM 765 C C . THR A 1 97 ? 8.640 8.868 -0.573 1.00 93.00 97 THR A C 1
ATOM 767 O O . THR A 1 97 ? 7.767 9.352 0.150 1.00 93.00 97 THR A O 1
ATOM 770 N N . TRP A 1 98 ? 9.170 7.665 -0.337 1.00 92.31 98 TRP A N 1
ATOM 771 C CA . TRP A 1 98 ? 8.713 6.806 0.754 1.00 92.31 98 TRP A CA 1
ATOM 772 C C . TRP A 1 98 ? 8.869 7.478 2.131 1.00 92.31 98 TRP A C 1
ATOM 774 O O . TRP A 1 98 ? 7.928 7.519 2.927 1.00 92.31 98 TRP A O 1
ATOM 784 N N . ASN A 1 99 ? 10.009 8.131 2.384 1.00 93.31 99 ASN A N 1
ATOM 785 C CA . ASN A 1 99 ? 10.243 8.901 3.610 1.00 93.31 99 ASN A CA 1
ATOM 786 C C . ASN A 1 99 ? 9.218 10.036 3.798 1.00 93.31 99 ASN A C 1
ATOM 788 O O . ASN A 1 99 ? 8.800 10.323 4.922 1.00 93.31 99 ASN A O 1
ATOM 792 N N . GLN A 1 100 ? 8.826 10.718 2.718 1.00 93.38 100 GLN A N 1
ATOM 793 C CA . GLN A 1 100 ? 7.789 11.752 2.771 1.00 93.38 100 GLN A CA 1
ATOM 794 C C . GLN A 1 100 ? 6.414 11.149 3.065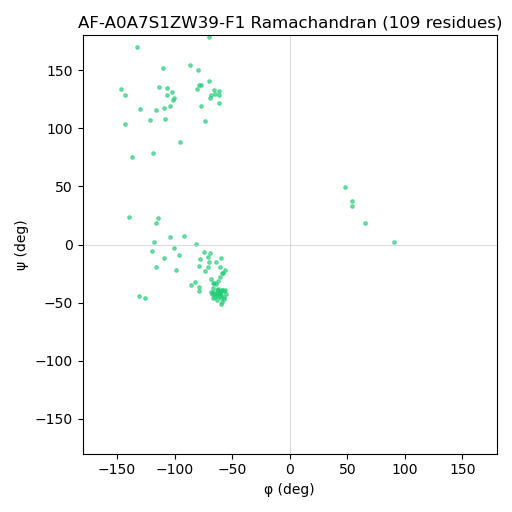 1.00 93.38 100 GLN A C 1
ATOM 796 O O . GLN A 1 100 ? 5.669 11.700 3.875 1.0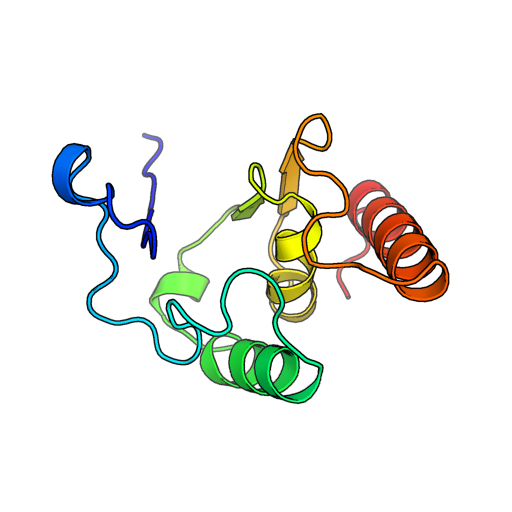0 93.38 100 GLN A O 1
ATOM 801 N N . ASN A 1 101 ? 6.096 10.006 2.462 1.00 92.25 101 ASN A N 1
ATOM 802 C CA . ASN A 1 101 ? 4.845 9.299 2.703 1.00 92.25 101 ASN A CA 1
ATOM 803 C C . ASN A 1 101 ? 4.724 8.835 4.157 1.00 92.25 101 ASN A C 1
ATOM 805 O O . ASN A 1 101 ? 3.692 9.067 4.779 1.00 92.25 101 ASN A O 1
ATOM 809 N N . LEU A 1 102 ? 5.794 8.320 4.761 1.00 91.38 102 LEU A N 1
ATOM 810 C CA . LEU A 1 102 ? 5.812 7.990 6.189 1.00 91.38 102 LEU A CA 1
ATOM 811 C C . LEU A 1 102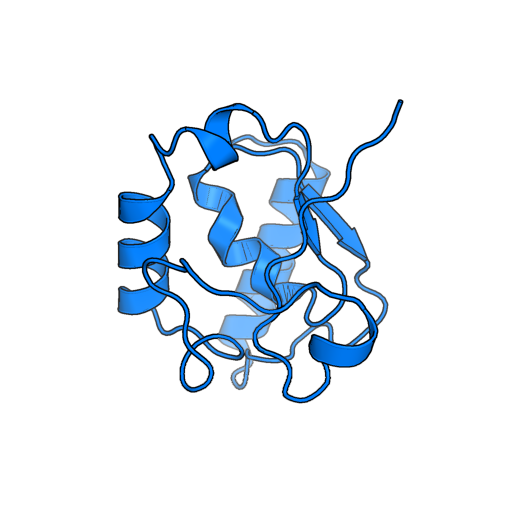 ? 5.523 9.189 7.093 1.00 91.38 102 LEU A C 1
ATOM 813 O O . LEU A 1 102 ? 4.788 9.054 8.070 1.00 91.38 102 LEU A O 1
ATOM 817 N N . LYS A 1 103 ? 6.049 10.373 6.759 1.00 92.19 103 LYS A N 1
ATOM 818 C CA . LYS A 1 103 ? 5.715 11.604 7.491 1.00 92.19 103 LYS A CA 1
ATOM 819 C C . LYS A 1 103 ? 4.228 11.937 7.369 1.00 92.19 103 LYS A C 1
ATOM 821 O O . LYS A 1 103 ? 3.613 12.270 8.375 1.00 92.19 103 LYS A O 1
ATOM 826 N N . ARG A 1 104 ? 3.635 11.793 6.178 1.00 90.31 104 ARG A N 1
ATOM 827 C CA . ARG A 1 104 ? 2.189 12.011 5.966 1.00 90.31 104 ARG A CA 1
ATOM 828 C C . ARG A 1 104 ? 1.341 11.034 6.782 1.00 90.31 104 ARG A C 1
ATOM 830 O O . ARG A 1 104 ? 0.394 11.466 7.436 1.00 90.31 104 ARG A O 1
ATOM 837 N N . ILE A 1 105 ? 1.725 9.754 6.794 1.00 89.94 105 ILE A N 1
ATOM 838 C CA . ILE A 1 105 ? 1.078 8.709 7.602 1.00 89.94 105 ILE A CA 1
ATOM 839 C C . ILE A 1 105 ? 1.147 9.074 9.090 1.00 89.94 105 ILE A C 1
ATOM 841 O O . ILE A 1 105 ? 0.124 9.066 9.770 1.00 89.94 105 ILE A O 1
ATOM 845 N N . TYR A 1 106 ? 2.333 9.443 9.587 1.00 89.06 106 TYR A N 1
ATOM 846 C CA . TYR A 1 106 ? 2.542 9.840 10.983 1.00 89.06 106 TYR A CA 1
ATOM 847 C C . TYR A 1 106 ? 1.715 11.069 11.384 1.00 89.06 106 TYR A C 1
ATOM 849 O O . TYR A 1 106 ? 1.134 11.100 12.466 1.00 89.06 106 TYR A O 1
ATOM 857 N N . GLU A 1 107 ? 1.626 12.072 10.510 1.00 88.00 107 GLU A N 1
ATOM 858 C CA . GLU A 1 107 ? 0.833 13.284 10.745 1.00 88.00 107 GLU A CA 1
ATOM 859 C C . GLU A 1 107 ? -0.684 13.024 10.735 1.00 88.00 107 GLU A C 1
ATOM 861 O O . GLU A 1 107 ? -1.460 13.933 11.031 1.00 88.00 107 GLU A O 1
ATOM 866 N N . GLY A 1 108 ? -1.127 11.810 10.381 1.00 72.69 108 GLY A N 1
ATOM 867 C CA . GLY A 1 108 ? -2.542 11.461 10.274 1.00 72.69 108 GLY A CA 1
ATOM 868 C C . GLY A 1 108 ? -3.259 12.215 9.154 1.00 72.69 108 GLY A C 1
ATOM 869 O O . GLY A 1 108 ? -4.488 12.316 9.163 1.00 72.69 108 GLY A O 1
ATOM 870 N N . LYS A 1 109 ? -2.505 12.770 8.196 1.00 63.38 109 LYS A N 1
ATOM 871 C CA . LYS A 1 109 ? -3.075 13.460 7.043 1.00 63.38 109 LYS A CA 1
ATOM 872 C C . LYS A 1 109 ? -3.656 12.415 6.103 1.00 63.38 109 LYS A C 1
ATOM 874 O O . LYS A 1 109 ? -2.929 11.685 5.437 1.00 63.38 109 LYS A O 1
ATOM 879 N N . ARG A 1 110 ? -4.984 12.346 6.094 1.00 59.41 110 ARG A N 1
ATOM 880 C CA . ARG A 1 110 ? -5.762 11.664 5.062 1.00 59.41 110 ARG A CA 1
ATOM 881 C C . ARG A 1 110 ? -5.479 12.362 3.727 1.00 59.41 110 ARG A C 1
ATOM 883 O O . ARG A 1 110 ? -5.624 13.584 3.671 1.00 59.41 110 ARG A O 1
ATOM 890 N N . ASN A 1 111 ? -4.987 11.612 2.737 1.00 48.47 111 ASN A N 1
ATOM 891 C CA . ASN A 1 111 ? -4.770 12.123 1.379 1.00 48.47 111 ASN A CA 1
ATOM 892 C C . ASN A 1 111 ? -6.102 12.248 0.641 1.00 48.47 111 ASN A C 1
ATOM 894 O O . ASN A 1 111 ? -6.981 11.393 0.893 1.00 48.47 111 ASN A O 1
#

pLDDT: mean 90.91, std 7.09, range [48.47, 97.88]

Foldseek 3Di:
DDDDQAADQDPCCVVVVRHHDDDDQDHVVQQQAPDPVSLVVLLVVQLPDPVNVPDQEDEAEVAQLSCSSCLSSQHQYHGPCPPNNQGNPDDPVSVVVSVVVVVCNVVSPRD

Radius of gyration: 13.82 Å; Cα contacts (8 Å, |Δi|>4): 126; chains: 1; bounding box: 34×37×32 Å

Solvent-accessible surface area (backbone atoms only — not comparable to full-atom values): 6734 Å² total; per-residue (Å²): 138,90,84,86,87,63,68,34,73,53,97,65,20,78,83,73,77,22,54,51,88,76,69,89,72,65,43,79,86,39,60,67,51,59,52,72,66,54,40,52,51,40,33,68,68,44,62,84,28,70,72,56,68,73,51,73,64,48,78,21,47,85,36,21,48,58,46,62,57,4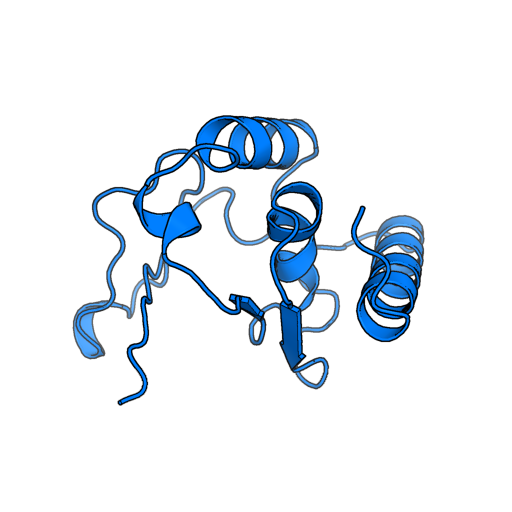4,48,76,57,60,54,46,74,45,74,41,62,91,35,54,47,52,48,64,45,91,48,72,68,49,47,54,49,50,56,50,48,51,52,38,60,72,71,65,58,75,104

Secondary structure (DSSP, 8-state):
-------B-STTGGGTT-B-S--SS--TTTSSS--HHHHHHHHHHHTT-HHHHH-SEEEE-SSGGGGGGGGGGT-EEEE-TTSSTTTT--SHHHHHHHHHHHHHHHTT---